Protein AF-A0A2S5CIJ6-F1 (afdb_monomer_lite)

Sequence (78 aa):
MHARELAKLYPVEAIWVLGISAKEVENISKLTIEEINELSKCGRTLMRIKIPEKPNRVVGIQGLTILMNAEAGNEQAA

Secondary structure (DSSP, 8-state):
-HHHHHHHH-HHHHHHHH---HHHHHHHHH--HHHHHHHHTT-S-S---------------SS---------------

Organism: NCBI:txid1704499

pLDDT: mean 72.65, std 22.59, range [31.67, 96.94]

Radius of gyration: 22.85 Å; chains: 1; bounding box: 67×24×32 Å

InterPro domains:
  IPR036194 Flagellar transcriptional activator FlhD superfamily [G3DSA:1.10.4000.10] (1-55)

Foldseek 3Di:
DVLLVCLQPPVPVSCVPQVDDSVVSVVSVPDDPVNVVVVVVPPDDPHDPPPPPDPPPPVDDDDDPPPPPPDDDDDDDD

Structure (mmCIF, N/CA/C/O backbone):
data_AF-A0A2S5CIJ6-F1
#
_entry.id   AF-A0A2S5CIJ6-F1
#
loop_
_atom_site.group_PDB
_atom_site.id
_atom_site.type_symbol
_atom_site.label_atom_id
_atom_site.label_alt_id
_atom_site.label_comp_id
_atom_site.label_asym_id
_atom_site.label_entity_id
_atom_site.label_seq_id
_atom_site.pdbx_PDB_ins_code
_atom_site.Cartn_x
_atom_site.Cartn_y
_atom_site.Cartn_z
_atom_site.occupancy
_atom_site.B_iso_or_equiv
_atom_site.auth_seq_id
_atom_site.auth_comp_id
_atom_site.auth_asym_id
_atom_site.auth_atom_id
_atom_site.pdbx_PDB_model_num
ATOM 1 N N . MET A 1 1 ? -0.229 4.495 6.725 1.00 82.94 1 MET A N 1
ATOM 2 C CA . MET A 1 1 ? -1.287 5.399 6.220 1.00 82.94 1 MET A CA 1
ATOM 3 C C . MET A 1 1 ? -1.044 5.805 4.768 1.00 82.94 1 MET A C 1
ATOM 5 O O . MET A 1 1 ? -1.797 5.334 3.929 1.00 82.94 1 MET A O 1
ATOM 9 N N . HIS A 1 2 ? 0.034 6.532 4.442 1.00 90.06 2 HIS A N 1
ATOM 10 C CA . HIS A 1 2 ? 0.317 7.018 3.075 1.00 90.06 2 HIS A CA 1
ATOM 11 C C . HIS A 1 2 ? 0.220 5.955 1.958 1.00 90.06 2 HIS A C 1
ATOM 13 O O . HIS A 1 2 ? -0.490 6.156 0.979 1.00 90.06 2 HIS A O 1
ATOM 19 N N . ALA A 1 3 ? 0.851 4.785 2.130 1.00 90.31 3 ALA A N 1
ATOM 20 C CA . ALA A 1 3 ? 0.827 3.718 1.121 1.00 90.31 3 ALA A CA 1
ATOM 21 C C . ALA A 1 3 ? -0.594 3.246 0.748 1.00 90.31 3 ALA A C 1
ATOM 23 O O . ALA A 1 3 ? -0.856 2.929 -0.408 1.00 90.31 3 ALA A O 1
ATOM 24 N N . ARG A 1 4 ? -1.526 3.236 1.711 1.00 93.19 4 ARG A N 1
ATOM 25 C CA . ARG A 1 4 ? -2.930 2.862 1.484 1.00 93.19 4 ARG A CA 1
ATOM 26 C C . ARG A 1 4 ? -3.683 3.922 0.692 1.00 93.19 4 ARG A C 1
ATOM 28 O O . ARG A 1 4 ? -4.463 3.574 -0.187 1.00 93.19 4 ARG A O 1
ATOM 35 N N . GLU A 1 5 ? -3.483 5.195 1.012 1.00 95.19 5 GLU A N 1
ATOM 36 C CA . GLU A 1 5 ? -4.133 6.301 0.298 1.00 95.19 5 GLU A CA 1
ATOM 37 C C . GLU A 1 5 ? -3.657 6.369 -1.148 1.00 95.19 5 GLU A C 1
ATOM 39 O O . GLU A 1 5 ? -4.480 6.435 -2.060 1.00 95.19 5 GLU A O 1
ATOM 44 N N . LEU A 1 6 ? -2.345 6.242 -1.356 1.00 94.06 6 LEU A N 1
ATOM 45 C CA . LEU A 1 6 ? -1.754 6.203 -2.687 1.00 94.06 6 LEU A CA 1
ATOM 46 C C . LEU A 1 6 ? -2.277 5.002 -3.490 1.00 94.06 6 LEU A C 1
ATOM 48 O O . LEU A 1 6 ? -2.715 5.172 -4.622 1.00 94.06 6 LEU A O 1
ATOM 52 N N . ALA A 1 7 ? -2.336 3.811 -2.884 1.00 94.19 7 ALA A N 1
ATOM 53 C CA . ALA A 1 7 ? -2.891 2.616 -3.523 1.00 94.19 7 ALA A CA 1
ATOM 54 C C . ALA A 1 7 ? -4.378 2.754 -3.903 1.00 94.19 7 ALA A C 1
ATOM 56 O O . ALA A 1 7 ? -4.802 2.182 -4.904 1.00 94.19 7 ALA A O 1
ATOM 57 N N . LYS A 1 8 ? -5.175 3.500 -3.122 1.00 94.00 8 LYS A N 1
ATOM 58 C CA . LYS A 1 8 ? -6.605 3.728 -3.396 1.00 94.00 8 LYS A CA 1
ATOM 59 C C . LYS A 1 8 ? -6.853 4.758 -4.492 1.00 94.00 8 LYS A C 1
ATOM 61 O O . LYS A 1 8 ? -7.728 4.549 -5.324 1.00 94.00 8 LYS A O 1
ATOM 66 N N . LEU A 1 9 ? -6.149 5.886 -4.439 1.00 96.88 9 LEU A N 1
ATOM 67 C CA . LEU A 1 9 ? -6.411 7.031 -5.314 1.00 96.88 9 LEU A CA 1
ATOM 68 C C . LEU A 1 9 ? -5.636 6.930 -6.632 1.00 96.88 9 LEU A C 1
ATOM 70 O O . LEU A 1 9 ? -6.162 7.291 -7.681 1.00 96.88 9 LEU A O 1
ATOM 74 N N . TYR A 1 10 ? -4.411 6.402 -6.581 1.00 96.94 10 TYR A N 1
ATOM 75 C CA . TYR A 1 10 ? -3.466 6.394 -7.696 1.00 96.94 10 TYR A CA 1
ATOM 76 C C . TYR A 1 10 ? -2.736 5.039 -7.788 1.00 96.94 10 TYR A C 1
ATOM 78 O O . TYR A 1 10 ? -1.529 4.955 -7.555 1.00 96.94 10 TYR A O 1
ATOM 86 N N . PRO A 1 11 ? -3.431 3.939 -8.139 1.00 92.94 11 PRO A N 1
ATOM 87 C CA . PRO A 1 11 ? -2.868 2.587 -8.081 1.00 92.94 11 PRO A CA 1
ATOM 88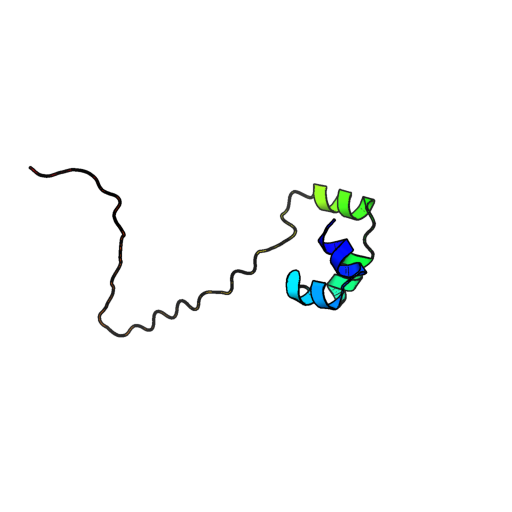 C C . PRO A 1 11 ? -1.660 2.384 -9.004 1.00 92.94 11 PRO A C 1
ATOM 90 O O . PRO A 1 11 ? -0.731 1.666 -8.646 1.00 92.94 11 PRO A O 1
ATOM 93 N N . VAL A 1 12 ? -1.640 3.034 -10.173 1.00 93.94 12 VAL A N 1
ATOM 94 C CA . VAL A 1 12 ? -0.488 2.979 -11.088 1.00 93.94 12 VAL A CA 1
ATOM 95 C C . VAL A 1 12 ? 0.713 3.689 -10.472 1.00 93.94 12 VAL A C 1
ATOM 97 O O . VAL A 1 12 ? 1.801 3.127 -10.438 1.00 93.94 12 VAL A O 1
ATOM 100 N N . GLU A 1 13 ? 0.522 4.894 -9.937 1.00 93.25 13 GLU A N 1
ATOM 101 C CA . GLU A 1 13 ? 1.589 5.649 -9.275 1.00 93.25 13 GLU A CA 1
ATOM 102 C C . GLU A 1 13 ? 2.124 4.909 -8.045 1.00 93.25 13 GLU A C 1
ATOM 104 O O . GLU A 1 13 ? 3.333 4.858 -7.834 1.00 93.25 13 GLU A O 1
ATOM 109 N N . ALA A 1 14 ? 1.250 4.242 -7.288 1.00 92.25 14 ALA A N 1
ATOM 110 C CA . ALA A 1 14 ? 1.640 3.421 -6.149 1.00 92.25 14 ALA A CA 1
ATOM 111 C C . ALA A 1 14 ? 2.624 2.301 -6.532 1.00 92.25 14 ALA A C 1
ATOM 113 O O . ALA A 1 14 ? 3.564 2.048 -5.779 1.00 92.25 14 ALA A O 1
ATOM 114 N N . ILE A 1 15 ? 2.462 1.668 -7.702 1.00 90.88 15 ILE A N 1
ATOM 115 C CA . ILE A 1 15 ? 3.410 0.658 -8.212 1.00 90.88 15 ILE A CA 1
ATOM 116 C C . ILE A 1 15 ? 4.798 1.278 -8.391 1.00 90.88 15 ILE A C 1
ATOM 118 O O . ILE A 1 15 ? 5.791 0.721 -7.920 1.00 90.88 15 ILE A O 1
ATOM 122 N N . TRP A 1 16 ? 4.867 2.443 -9.038 1.00 89.38 16 TRP A N 1
ATOM 123 C CA . TRP A 1 16 ? 6.127 3.123 -9.339 1.00 89.38 16 TRP A CA 1
ATOM 124 C C . TRP A 1 16 ? 6.812 3.674 -8.089 1.00 89.38 16 TRP A C 1
ATOM 126 O O . TRP A 1 16 ? 8.000 3.435 -7.882 1.00 89.38 16 TRP A O 1
ATOM 136 N N . VAL A 1 17 ? 6.065 4.388 -7.247 1.00 88.56 17 VAL A N 1
ATOM 137 C CA . VAL A 1 17 ? 6.597 5.101 -6.078 1.00 88.56 17 VAL A CA 1
ATOM 138 C C . VAL A 1 17 ? 6.954 4.138 -4.950 1.00 88.56 17 VAL A C 1
ATOM 140 O O . VAL A 1 17 ? 7.996 4.290 -4.316 1.00 88.56 17 VAL A O 1
ATOM 143 N N . LEU A 1 18 ? 6.109 3.137 -4.686 1.00 88.12 18 LEU A N 1
ATOM 144 C CA . LEU A 1 18 ? 6.328 2.198 -3.581 1.00 88.12 18 LEU A CA 1
ATOM 145 C C . LEU A 1 18 ? 7.127 0.960 -4.013 1.00 88.12 18 LEU A C 1
ATOM 147 O O . LEU A 1 18 ? 7.592 0.210 -3.155 1.00 88.12 18 LEU A O 1
ATOM 151 N N . GLY A 1 19 ? 7.303 0.737 -5.320 1.00 88.50 19 GLY A N 1
ATOM 152 C CA . GLY A 1 19 ? 8.062 -0.394 -5.859 1.00 88.50 19 GLY A CA 1
ATOM 153 C C . GLY A 1 19 ? 7.418 -1.757 -5.580 1.00 88.50 19 GLY A C 1
ATOM 154 O O . GLY A 1 19 ? 8.139 -2.745 -5.396 1.00 88.50 19 GLY A O 1
ATOM 155 N N . ILE A 1 20 ? 6.083 -1.791 -5.522 1.00 89.62 20 ILE A N 1
ATOM 156 C CA . ILE A 1 20 ? 5.252 -2.963 -5.209 1.00 89.62 20 ILE A CA 1
ATOM 157 C C . ILE A 1 20 ? 4.456 -3.423 -6.435 1.00 89.62 20 ILE A C 1
ATOM 159 O O . ILE A 1 20 ? 4.170 -2.648 -7.342 1.00 89.62 20 ILE A O 1
ATOM 163 N N . SER A 1 21 ? 4.083 -4.697 -6.468 1.00 94.50 21 SER A N 1
ATOM 164 C CA . SER A 1 21 ? 3.279 -5.289 -7.540 1.00 94.50 21 SER A CA 1
ATOM 165 C C . SER A 1 21 ? 1.815 -4.841 -7.500 1.00 94.50 21 SER A C 1
ATOM 167 O O . SER A 1 21 ? 1.290 -4.442 -6.462 1.00 94.50 21 SER A O 1
ATOM 169 N N . ALA A 1 22 ? 1.105 -5.007 -8.620 1.00 93.25 22 ALA A N 1
ATOM 170 C CA . ALA A 1 22 ? -0.331 -4.726 -8.698 1.00 93.25 22 ALA A CA 1
ATOM 171 C C . ALA A 1 22 ? -1.156 -5.519 -7.663 1.00 93.25 22 ALA A C 1
ATOM 173 O O . ALA A 1 22 ? -2.095 -4.986 -7.076 1.00 93.25 22 ALA A O 1
ATOM 174 N N . LYS A 1 23 ? -0.767 -6.771 -7.380 1.00 96.12 23 LYS A N 1
ATOM 175 C CA . LYS A 1 23 ? -1.409 -7.599 -6.346 1.00 96.12 23 LYS A CA 1
ATOM 176 C C . LYS A 1 23 ? -1.209 -7.014 -4.945 1.00 96.12 23 LYS A C 1
ATOM 178 O O . LYS A 1 23 ? -2.121 -7.027 -4.125 1.00 96.12 23 LYS A O 1
ATOM 183 N N . GLU A 1 24 ? -0.019 -6.494 -4.658 1.00 93.81 24 GLU A N 1
ATOM 184 C CA . GLU A 1 24 ? 0.271 -5.840 -3.379 1.00 93.81 24 GLU A CA 1
ATOM 185 C C . GLU A 1 24 ? -0.474 -4.508 -3.241 1.00 93.81 24 GLU A C 1
ATOM 187 O O . GLU A 1 24 ? -0.994 -4.230 -2.163 1.00 93.81 24 GLU A O 1
ATOM 192 N N . VAL A 1 25 ? -0.603 -3.729 -4.321 1.00 95.56 25 VAL A N 1
ATOM 193 C CA . VAL A 1 25 ? -1.442 -2.517 -4.351 1.00 95.56 25 VAL A CA 1
ATOM 194 C C . VAL A 1 25 ? -2.886 -2.852 -3.995 1.00 95.56 25 VAL A C 1
ATOM 196 O O . VAL A 1 25 ? -3.468 -2.203 -3.126 1.00 95.56 25 VAL A O 1
ATOM 199 N N . GLU A 1 26 ? -3.453 -3.890 -4.613 1.00 95.69 26 GLU A N 1
ATOM 200 C CA . GLU A 1 26 ? -4.818 -4.325 -4.324 1.00 95.69 26 GLU A CA 1
ATOM 201 C C . GLU A 1 26 ? -4.988 -4.674 -2.839 1.00 95.69 26 GLU A C 1
ATOM 203 O O . GLU A 1 26 ? -5.915 -4.182 -2.192 1.00 95.69 26 GLU A O 1
ATOM 208 N N . ASN A 1 27 ? -4.062 -5.450 -2.274 1.00 94.75 27 ASN A N 1
ATOM 209 C CA . ASN A 1 27 ? -4.097 -5.828 -0.862 1.00 94.75 27 ASN A CA 1
ATOM 210 C C . ASN A 1 27 ? -3.992 -4.604 0.062 1.00 94.75 27 ASN A C 1
ATOM 212 O O . ASN A 1 27 ? -4.808 -4.439 0.966 1.00 94.75 27 ASN A O 1
ATOM 216 N N . ILE A 1 28 ? -3.028 -3.712 -0.188 1.00 93.75 28 ILE A N 1
ATOM 217 C CA . ILE A 1 28 ? -2.781 -2.520 0.637 1.00 93.75 28 ILE A CA 1
ATOM 218 C C . ILE A 1 28 ? -3.956 -1.537 0.567 1.00 93.75 28 ILE A C 1
ATOM 220 O O . ILE A 1 28 ? -4.298 -0.911 1.573 1.00 93.75 28 ILE A O 1
ATOM 224 N N . SER A 1 29 ? -4.611 -1.424 -0.591 1.00 95.31 29 SER A N 1
ATOM 225 C CA . SER A 1 29 ? -5.779 -0.556 -0.767 1.00 95.31 29 SER A CA 1
ATOM 226 C C . SER A 1 29 ? -6.969 -0.983 0.103 1.00 95.31 29 SER A C 1
ATOM 228 O O . SER A 1 29 ? -7.755 -0.136 0.529 1.00 95.31 29 SER A O 1
ATOM 230 N N . LYS A 1 30 ? -7.091 -2.279 0.415 1.00 95.94 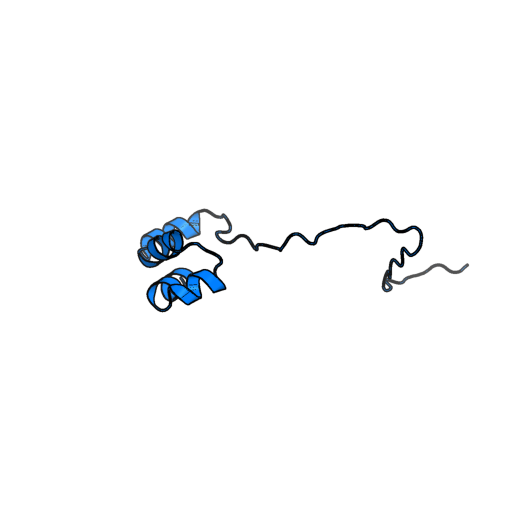30 LYS A N 1
ATOM 231 C CA . LYS A 1 30 ? -8.219 -2.845 1.169 1.00 95.94 30 LYS A CA 1
ATOM 232 C C . LYS A 1 30 ? -8.010 -2.848 2.681 1.00 95.94 30 LYS A C 1
ATOM 234 O O . LYS A 1 30 ? -8.994 -3.004 3.396 1.00 95.94 30 LYS A O 1
ATOM 239 N N . LEU A 1 31 ? -6.785 -2.611 3.158 1.00 94.06 31 LEU A N 1
ATOM 240 C CA . LEU A 1 31 ? -6.479 -2.635 4.588 1.00 94.06 31 LEU A CA 1
ATOM 241 C C . LEU A 1 31 ? -7.375 -1.676 5.382 1.00 94.06 31 LEU A C 1
ATOM 243 O O . LEU A 1 31 ? -7.615 -0.528 4.972 1.00 94.06 31 LEU A O 1
ATOM 247 N N . THR A 1 32 ? -7.853 -2.126 6.536 1.00 94.62 32 THR A N 1
ATOM 248 C CA . THR A 1 32 ? -8.545 -1.271 7.503 1.00 94.62 32 THR A CA 1
ATOM 249 C C . THR A 1 32 ? -7.546 -0.511 8.376 1.00 94.62 32 THR A C 1
ATOM 251 O O . THR A 1 32 ? -6.333 -0.735 8.329 1.00 94.62 32 THR A O 1
ATOM 254 N N . ILE A 1 33 ? -8.041 0.457 9.150 1.00 90.88 33 ILE A N 1
ATOM 255 C CA . ILE A 1 33 ? -7.188 1.223 10.069 1.00 90.88 33 ILE A CA 1
ATOM 256 C C . ILE A 1 33 ? -6.697 0.312 11.200 1.00 90.88 33 ILE A C 1
ATOM 258 O O . ILE A 1 33 ? -5.541 0.398 11.604 1.00 90.88 33 ILE A O 1
ATOM 262 N N . GLU A 1 34 ? -7.552 -0.594 11.664 1.00 92.75 34 GLU A N 1
ATOM 263 C CA . GLU A 1 34 ? -7.259 -1.577 12.703 1.00 92.75 34 GLU A CA 1
ATOM 264 C C . GLU A 1 34 ? -6.144 -2.521 12.249 1.00 92.75 34 GLU A C 1
ATOM 266 O O . GLU A 1 34 ? -5.163 -2.694 12.965 1.00 92.75 34 GLU A O 1
ATOM 271 N N . GLU A 1 35 ? -6.222 -3.045 11.023 1.00 91.75 35 GLU A N 1
ATOM 272 C CA . GLU A 1 35 ? -5.177 -3.902 10.452 1.00 91.75 35 GLU A CA 1
ATOM 273 C C . GLU A 1 35 ? -3.845 -3.158 10.301 1.00 91.75 35 GLU A C 1
ATOM 275 O O . GLU A 1 35 ? -2.787 -3.699 10.619 1.00 91.75 35 GLU A O 1
ATOM 280 N N . ILE A 1 36 ? -3.876 -1.890 9.871 1.00 90.44 36 ILE A N 1
ATOM 281 C CA . ILE A 1 36 ? -2.671 -1.049 9.804 1.00 90.44 36 ILE A CA 1
ATOM 282 C C . ILE A 1 36 ? -2.070 -0.838 11.198 1.00 90.44 36 ILE A C 1
ATOM 284 O O . ILE A 1 36 ? -0.847 -0.857 11.344 1.00 90.44 36 ILE A O 1
ATOM 288 N N . ASN A 1 37 ? -2.907 -0.640 12.216 1.00 89.81 37 ASN A N 1
ATOM 289 C CA . ASN A 1 37 ? -2.462 -0.459 13.593 1.00 89.81 37 ASN A CA 1
ATOM 290 C C . ASN A 1 37 ? -1.889 -1.746 14.192 1.00 89.81 37 ASN A C 1
ATOM 292 O O . ASN A 1 37 ? -0.923 -1.681 14.942 1.00 89.81 37 ASN A O 1
ATOM 296 N N . GLU A 1 38 ? -2.429 -2.915 13.856 1.00 89.56 38 GLU A N 1
ATOM 297 C CA . GLU A 1 38 ? -1.825 -4.189 14.257 1.00 89.56 38 GLU A CA 1
ATOM 298 C C . GLU A 1 38 ? -0.481 -4.415 13.555 1.00 89.56 38 GLU A C 1
ATOM 300 O O . GLU A 1 38 ? 0.513 -4.764 14.194 1.00 89.56 38 GLU A O 1
ATOM 305 N N . LEU A 1 39 ? -0.401 -4.119 12.254 1.00 86.00 39 LEU A N 1
ATOM 306 C CA . LEU A 1 39 ? 0.849 -4.209 11.501 1.00 86.00 39 LEU A CA 1
ATOM 307 C C . LEU A 1 39 ? 1.909 -3.224 12.008 1.00 86.00 39 LEU A C 1
ATOM 309 O O . LEU A 1 39 ? 3.090 -3.555 11.992 1.00 86.00 39 LEU A O 1
ATOM 313 N N . SER A 1 40 ? 1.541 -2.037 12.493 1.00 84.81 40 SER A N 1
ATOM 314 C CA . SER A 1 40 ? 2.519 -1.070 13.015 1.00 84.81 40 SER A CA 1
ATOM 315 C C . SER A 1 40 ? 3.171 -1.527 14.326 1.00 84.81 40 SER A C 1
ATOM 317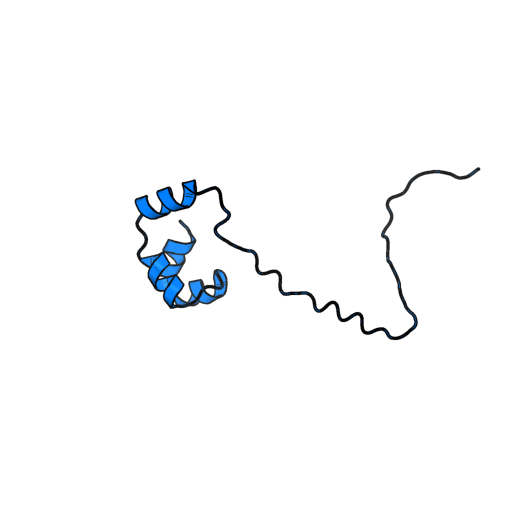 O O . SER A 1 40 ? 4.327 -1.193 14.587 1.00 84.81 40 SER A O 1
ATOM 319 N N . LYS A 1 41 ? 2.483 -2.362 15.115 1.00 87.44 41 LYS A N 1
ATOM 320 C CA . LYS A 1 41 ? 2.997 -2.916 16.379 1.00 87.44 41 LYS A CA 1
ATOM 321 C C . LYS A 1 41 ? 4.074 -3.982 16.189 1.00 87.44 41 LYS A C 1
ATOM 323 O O . LYS A 1 41 ? 4.768 -4.307 17.147 1.00 87.44 41 LYS A O 1
ATOM 328 N N . CYS A 1 42 ? 4.255 -4.523 14.980 1.00 81.31 42 CYS A N 1
ATOM 329 C CA . CYS A 1 42 ? 5.190 -5.630 14.749 1.00 81.31 42 CYS A CA 1
ATOM 330 C C . CYS A 1 42 ? 6.675 -5.262 14.955 1.00 81.31 42 CYS A C 1
ATOM 332 O O . CYS A 1 42 ? 7.529 -6.148 14.914 1.00 81.31 42 CYS A O 1
ATOM 334 N N . GLY A 1 43 ? 6.999 -3.977 15.163 1.00 74.38 43 GLY A N 1
ATOM 335 C CA . GLY A 1 43 ? 8.351 -3.498 15.481 1.00 74.38 43 GLY A CA 1
ATOM 336 C C . GLY A 1 43 ? 9.376 -3.702 14.360 1.00 74.38 43 GLY A C 1
ATOM 337 O O . GLY A 1 43 ? 10.564 -3.460 14.553 1.00 74.38 43 GLY A O 1
ATOM 338 N N . ARG A 1 44 ? 8.932 -4.164 13.186 1.00 75.00 44 ARG A N 1
ATOM 339 C CA . ARG A 1 44 ? 9.763 -4.400 12.008 1.00 75.00 44 ARG A CA 1
ATOM 340 C C . ARG A 1 44 ? 9.499 -3.321 10.973 1.00 75.00 44 ARG A C 1
ATOM 342 O O . ARG A 1 44 ? 8.359 -2.933 10.731 1.00 75.00 44 ARG A O 1
ATOM 349 N N . THR A 1 45 ? 10.560 -2.877 10.312 1.00 71.62 45 THR A N 1
ATOM 350 C CA . THR A 1 45 ? 10.444 -1.950 9.188 1.00 71.62 45 THR A CA 1
ATOM 351 C C . THR A 1 45 ? 9.684 -2.617 8.038 1.00 71.62 45 THR A C 1
ATOM 353 O O . THR A 1 45 ? 10.124 -3.638 7.510 1.00 71.62 45 THR A O 1
ATOM 356 N N . LEU A 1 46 ? 8.549 -2.030 7.641 1.00 69.12 46 LEU A N 1
ATOM 357 C CA . LEU A 1 46 ? 7.675 -2.540 6.570 1.00 69.12 46 LEU A CA 1
ATOM 358 C C . LEU A 1 46 ? 8.187 -2.225 5.155 1.00 69.12 46 LEU A C 1
ATOM 360 O O . LEU A 1 46 ? 7.720 -2.814 4.186 1.00 69.12 46 LEU A O 1
ATOM 364 N N . MET A 1 47 ? 9.151 -1.312 5.028 1.00 68.38 47 MET A N 1
ATOM 365 C CA . MET A 1 47 ? 9.752 -0.929 3.754 1.00 68.38 47 MET A CA 1
ATOM 366 C C . MET A 1 47 ? 11.242 -1.257 3.764 1.00 68.38 47 MET A C 1
ATOM 368 O O . MET A 1 47 ? 11.990 -0.800 4.627 1.00 68.38 47 MET A O 1
ATOM 372 N N . ARG A 1 48 ? 11.685 -2.045 2.785 1.00 65.69 48 ARG A N 1
ATOM 373 C CA . ARG A 1 48 ? 13.110 -2.204 2.498 1.00 65.69 48 ARG A CA 1
ATOM 374 C C . ARG A 1 48 ? 13.475 -1.205 1.418 1.00 65.69 48 ARG A C 1
ATOM 376 O O . ARG A 1 48 ? 12.914 -1.253 0.326 1.00 65.69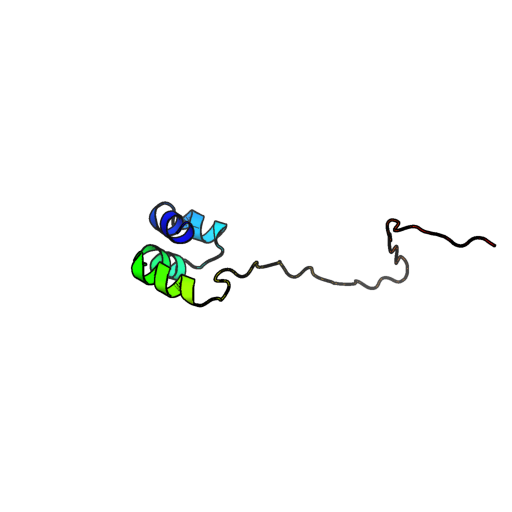 48 ARG A O 1
ATOM 383 N N . ILE A 1 49 ? 14.424 -0.323 1.716 1.00 63.03 49 ILE A N 1
ATOM 384 C CA . ILE A 1 49 ? 15.047 0.512 0.693 1.00 63.03 49 ILE A CA 1
ATOM 385 C C . ILE A 1 49 ? 15.761 -0.447 -0.258 1.00 63.03 49 ILE A C 1
ATOM 387 O O . ILE A 1 49 ? 16.750 -1.079 0.117 1.00 63.03 49 ILE A O 1
ATOM 391 N N . LYS A 1 50 ? 15.237 -0.596 -1.477 1.00 60.50 50 LYS A N 1
ATOM 392 C CA . LYS A 1 50 ? 15.970 -1.256 -2.556 1.00 60.50 50 LYS A CA 1
ATOM 393 C C . LYS A 1 50 ? 17.084 -0.306 -2.973 1.00 60.50 50 LYS A C 1
ATOM 395 O O . LYS A 1 50 ? 16.884 0.555 -3.821 1.00 60.50 50 LYS A O 1
ATOM 400 N N . ILE A 1 51 ? 18.243 -0.434 -2.335 1.00 63.47 51 ILE A N 1
ATOM 401 C CA . ILE A 1 51 ? 19.470 0.157 -2.859 1.00 63.47 51 ILE A CA 1
ATOM 402 C C . ILE A 1 51 ? 19.802 -0.686 -4.093 1.00 63.47 51 ILE A C 1
ATOM 404 O O . ILE A 1 51 ? 20.039 -1.884 -3.922 1.00 63.47 51 ILE A O 1
ATOM 408 N N . PRO A 1 52 ? 19.747 -0.138 -5.323 1.00 64.56 52 PRO A N 1
ATOM 409 C CA . PRO A 1 52 ? 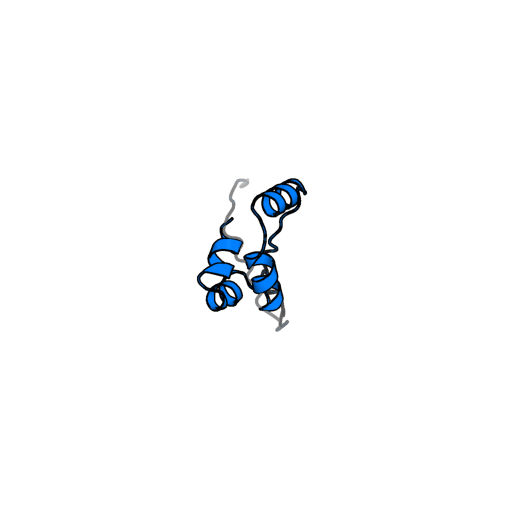20.208 -0.881 -6.485 1.00 64.56 52 PRO A CA 1
ATOM 410 C C . PRO A 1 52 ? 21.635 -1.326 -6.189 1.00 64.56 52 PRO A C 1
ATOM 412 O O . PRO A 1 52 ? 22.459 -0.506 -5.772 1.00 64.56 52 PRO A O 1
ATOM 415 N N . GLU A 1 53 ? 21.901 -2.626 -6.321 1.00 60.47 53 GLU A N 1
ATOM 416 C CA . GLU A 1 53 ? 23.249 -3.151 -6.152 1.00 60.47 53 GLU A CA 1
ATOM 417 C C . GLU A 1 53 ? 24.155 -2.330 -7.062 1.00 60.47 53 GLU A C 1
ATOM 419 O O . GLU A 1 53 ? 24.017 -2.363 -8.287 1.00 60.47 53 GLU A O 1
ATOM 424 N N . LYS A 1 54 ? 25.045 -1.522 -6.471 1.00 59.41 54 LYS A N 1
ATOM 425 C CA . LYS A 1 54 ? 26.115 -0.916 -7.252 1.00 59.41 54 LYS A CA 1
ATOM 426 C C . LYS A 1 54 ? 26.848 -2.103 -7.863 1.00 59.41 54 LYS A C 1
ATOM 428 O O . LYS A 1 54 ? 27.312 -2.948 -7.091 1.00 59.41 54 LYS A O 1
ATOM 433 N N . PRO A 1 55 ? 26.963 -2.213 -9.195 1.00 53.59 55 PRO A N 1
ATOM 434 C CA . PRO A 1 55 ? 27.868 -3.183 -9.759 1.00 53.59 55 PRO A CA 1
ATOM 435 C C . PRO A 1 55 ? 29.261 -2.728 -9.333 1.00 53.59 55 PRO A C 1
ATOM 437 O O . PRO A 1 55 ? 29.895 -1.926 -10.010 1.00 53.59 55 PRO A O 1
ATOM 440 N N . ASN A 1 56 ? 29.762 -3.244 -8.212 1.00 50.56 56 ASN A N 1
ATOM 441 C CA . ASN A 1 56 ? 31.187 -3.276 -7.927 1.00 50.56 56 ASN A CA 1
ATOM 442 C C . ASN A 1 56 ? 31.815 -4.281 -8.903 1.00 50.56 56 ASN A C 1
ATOM 444 O O . ASN A 1 56 ? 32.421 -5.275 -8.515 1.00 50.56 56 ASN A O 1
ATOM 448 N N . ARG A 1 57 ? 31.680 -4.022 -10.208 1.00 47.38 57 ARG A N 1
ATOM 449 C CA . ARG A 1 57 ? 32.686 -4.441 -11.162 1.00 47.38 57 ARG A CA 1
ATOM 450 C C . ARG A 1 57 ? 33.847 -3.496 -10.925 1.00 47.38 57 ARG A C 1
ATOM 452 O O . ARG A 1 57 ? 33.981 -2.469 -11.579 1.00 47.38 57 ARG A O 1
ATOM 459 N N . VAL A 1 58 ? 34.694 -3.875 -9.975 1.00 50.47 58 VAL A N 1
ATOM 460 C CA . VAL A 1 58 ? 36.117 -3.594 -10.109 1.00 50.47 58 VAL A CA 1
ATOM 461 C C . VAL A 1 58 ? 36.516 -4.288 -11.410 1.00 50.47 58 VAL A C 1
ATOM 463 O O . VAL A 1 58 ? 36.842 -5.472 -11.430 1.00 50.47 58 VAL A O 1
ATOM 466 N N . VAL A 1 59 ? 36.372 -3.586 -12.535 1.00 41.47 59 VAL A N 1
ATOM 467 C CA . VAL A 1 59 ? 37.072 -3.963 -13.754 1.00 41.47 59 VAL A CA 1
ATOM 468 C C . VAL A 1 59 ? 38.517 -3.641 -13.425 1.00 41.47 59 VAL A C 1
ATOM 470 O O . VAL A 1 59 ? 38.935 -2.489 -13.481 1.00 41.47 59 VAL A O 1
ATOM 473 N N . GLY A 1 60 ? 39.240 -4.651 -12.947 1.00 47.03 60 GLY A N 1
ATOM 474 C CA . GLY A 1 60 ? 40.675 -4.570 -12.772 1.00 47.03 60 GLY A CA 1
ATOM 475 C C . GLY A 1 60 ? 41.304 -4.328 -14.135 1.00 47.03 60 GLY A C 1
ATOM 476 O O . GLY A 1 60 ? 41.567 -5.269 -14.874 1.00 47.03 60 GLY A O 1
ATOM 477 N N . ILE A 1 61 ? 41.529 -3.064 -14.467 1.00 45.47 61 ILE A N 1
ATOM 478 C CA . ILE A 1 61 ? 42.598 -2.666 -15.369 1.00 45.47 61 ILE A CA 1
ATOM 479 C C . ILE A 1 61 ? 43.673 -2.117 -14.442 1.00 45.47 61 ILE A C 1
ATOM 481 O O . ILE A 1 61 ? 43.423 -1.218 -13.639 1.00 45.47 61 ILE A O 1
ATOM 485 N N . GLN A 1 62 ? 44.835 -2.762 -14.479 1.00 46.62 62 GLN A N 1
ATOM 486 C CA . GLN A 1 62 ? 46.016 -2.388 -13.714 1.00 46.62 62 GLN A CA 1
ATOM 487 C C . GLN A 1 62 ? 46.258 -0.875 -13.820 1.00 46.62 62 GLN A C 1
ATOM 489 O O . GLN A 1 62 ? 46.480 -0.359 -14.911 1.00 46.62 62 GLN A O 1
ATOM 494 N N . GLY A 1 63 ? 46.241 -0.191 -12.674 1.00 47.53 63 GLY A N 1
ATOM 495 C CA . GLY A 1 63 ? 46.748 1.173 -12.541 1.00 47.53 63 GLY A CA 1
ATOM 496 C C . GLY A 1 63 ? 45.715 2.291 -12.675 1.00 47.53 63 GLY A C 1
ATOM 497 O O . GLY A 1 63 ? 45.729 3.000 -13.668 1.00 47.53 63 GLY A O 1
ATOM 498 N N . LEU A 1 64 ? 44.886 2.503 -11.645 1.00 42.28 64 LEU A N 1
ATOM 499 C CA . LEU A 1 64 ? 44.700 3.817 -10.997 1.00 42.28 64 LEU A CA 1
ATOM 500 C C . LEU A 1 64 ? 43.755 3.670 -9.787 1.00 42.28 64 LEU A C 1
ATOM 502 O O . LEU A 1 64 ? 42.562 3.959 -9.845 1.00 42.28 64 LEU A O 1
ATOM 506 N N . THR A 1 65 ? 44.287 3.209 -8.657 1.00 42.12 65 THR A N 1
ATOM 507 C CA . THR A 1 65 ? 43.607 3.363 -7.365 1.00 42.12 65 THR A CA 1
ATOM 508 C C . THR A 1 65 ? 43.865 4.786 -6.879 1.00 42.12 65 THR A C 1
ATOM 510 O O . THR A 1 65 ? 44.850 5.024 -6.187 1.00 42.12 65 THR A O 1
ATOM 513 N N . ILE A 1 66 ? 43.012 5.747 -7.242 1.00 43.38 66 ILE A N 1
ATOM 514 C CA . ILE A 1 66 ? 42.972 7.029 -6.527 1.00 43.38 66 ILE A CA 1
ATOM 515 C C . ILE A 1 66 ? 41.879 6.921 -5.469 1.00 43.38 66 ILE A C 1
ATOM 517 O O . ILE A 1 66 ? 40.713 7.242 -5.691 1.00 43.38 66 ILE A O 1
ATOM 521 N N . LEU A 1 67 ? 42.286 6.432 -4.298 1.00 45.09 67 LEU A N 1
ATOM 522 C CA . LEU A 1 67 ? 41.592 6.686 -3.044 1.00 45.09 67 LEU A CA 1
ATOM 523 C C . LEU A 1 67 ? 41.740 8.184 -2.751 1.00 45.09 67 LEU A C 1
ATOM 525 O O . LEU A 1 67 ? 42.719 8.600 -2.135 1.00 45.09 67 LEU A O 1
ATOM 529 N N . MET A 1 68 ? 40.794 9.009 -3.207 1.00 35.75 68 MET A N 1
ATOM 530 C CA . MET A 1 68 ? 40.645 10.362 -2.667 1.00 35.75 68 MET A CA 1
ATOM 531 C C . MET A 1 68 ? 40.042 10.236 -1.266 1.00 35.75 68 MET A C 1
ATOM 533 O O . MET A 1 68 ? 38.843 10.412 -1.060 1.00 35.75 68 MET A O 1
ATOM 537 N N . ASN A 1 69 ? 40.894 9.886 -0.301 1.00 41.78 69 ASN A N 1
ATOM 538 C CA . ASN A 1 69 ? 40.669 10.217 1.096 1.00 41.78 69 ASN A CA 1
ATOM 539 C C . ASN A 1 69 ? 40.736 11.744 1.186 1.00 41.78 69 ASN A C 1
ATOM 541 O O . ASN A 1 69 ? 41.815 12.322 1.304 1.00 41.78 69 ASN A O 1
ATOM 545 N N . ALA A 1 70 ? 39.580 12.392 1.064 1.00 39.16 70 ALA A N 1
ATOM 546 C CA . ALA A 1 70 ? 39.411 13.777 1.462 1.00 39.16 70 ALA A CA 1
ATOM 547 C C . ALA A 1 70 ? 39.550 13.843 2.992 1.00 39.16 70 ALA A C 1
ATOM 549 O O . ALA A 1 70 ? 38.610 13.568 3.731 1.00 39.16 70 ALA A O 1
ATOM 550 N N . GLU A 1 71 ? 40.788 14.078 3.420 1.00 43.09 71 GLU A N 1
ATOM 551 C CA . GLU A 1 71 ? 41.174 14.940 4.538 1.00 43.09 71 GLU A CA 1
ATOM 552 C C . GLU A 1 71 ? 40.291 14.867 5.797 1.00 43.09 71 GLU A C 1
ATOM 554 O O . GLU A 1 71 ? 39.388 15.671 6.007 1.00 43.09 71 GLU A O 1
ATOM 559 N N . ALA A 1 72 ? 40.650 13.963 6.710 1.00 41.47 72 ALA A N 1
ATOM 560 C CA . ALA A 1 72 ? 40.496 14.209 8.140 1.00 41.47 72 ALA A CA 1
ATOM 561 C C . ALA A 1 72 ? 41.906 14.392 8.715 1.00 41.47 72 ALA A C 1
ATOM 563 O O . ALA A 1 72 ? 42.665 13.432 8.839 1.00 41.47 72 ALA A O 1
ATOM 564 N N . GLY A 1 73 ? 42.284 15.649 8.954 1.00 34.25 73 GLY A N 1
ATOM 565 C CA . GLY A 1 73 ? 43.570 16.016 9.537 1.00 34.25 73 GLY A CA 1
ATOM 566 C C . GLY A 1 73 ? 43.754 15.482 10.958 1.00 34.25 73 GLY A C 1
ATOM 567 O O . GLY A 1 73 ? 42.776 15.206 11.650 1.00 34.25 73 GLY A O 1
ATOM 568 N N . ASN A 1 74 ? 45.011 15.347 11.387 1.00 33.56 74 ASN A N 1
ATOM 569 C CA . ASN A 1 74 ? 45.615 16.146 12.462 1.00 33.56 74 ASN A CA 1
ATOM 570 C C . ASN A 1 74 ? 46.947 15.508 12.931 1.00 33.56 74 ASN A C 1
ATOM 572 O O . 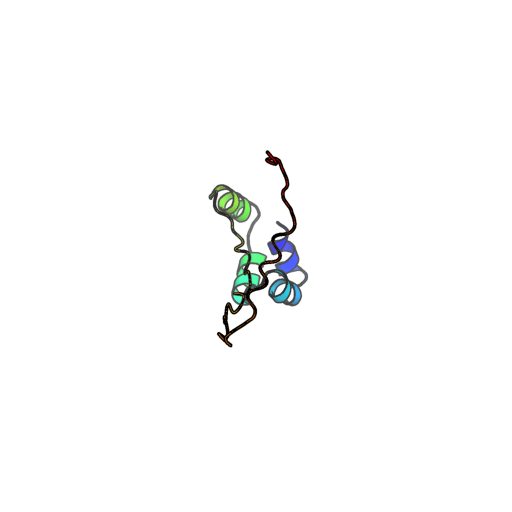ASN A 1 74 ? 46.996 14.315 13.203 1.00 33.56 74 ASN A O 1
ATOM 576 N N . GLU A 1 75 ? 47.984 16.347 13.026 1.00 38.81 75 GLU A N 1
ATOM 577 C CA . GLU A 1 75 ? 49.194 16.245 13.869 1.00 38.81 75 GLU A CA 1
ATOM 578 C C . GLU A 1 75 ? 50.088 14.983 13.840 1.00 38.81 75 GLU A C 1
ATOM 580 O O . GLU A 1 75 ? 49.803 13.982 14.486 1.00 38.81 75 GLU A O 1
ATOM 585 N N . GLN A 1 76 ? 51.279 15.119 13.231 1.00 35.94 76 GLN A N 1
ATOM 586 C CA . GLN A 1 76 ? 52.582 15.007 13.926 1.00 35.94 76 GLN A CA 1
ATOM 587 C C . GLN A 1 76 ? 53.742 15.296 12.953 1.00 35.94 76 GLN A C 1
ATOM 589 O O . GLN A 1 76 ? 54.137 14.450 12.153 1.00 35.94 76 GLN A O 1
ATOM 594 N N . ALA A 1 77 ? 54.289 16.511 13.037 1.00 35.41 77 ALA A N 1
ATOM 595 C CA . ALA A 1 77 ? 55.627 16.842 12.558 1.00 35.41 77 ALA A CA 1
ATOM 596 C C . ALA A 1 77 ? 56.553 16.917 13.781 1.00 35.41 77 ALA A C 1
ATOM 598 O O . ALA A 1 77 ? 56.183 17.513 14.796 1.00 35.41 77 ALA A O 1
ATOM 599 N N . ALA A 1 78 ? 57.698 16.245 13.669 1.00 31.67 78 ALA A N 1
ATOM 600 C CA . ALA A 1 78 ? 58.852 16.372 14.553 1.00 31.67 78 ALA A CA 1
ATOM 601 C C . ALA A 1 78 ? 59.573 17.713 14.351 1.00 31.67 78 ALA A C 1
ATOM 603 O O . ALA A 1 78 ? 59.438 18.287 13.244 1.00 31.67 78 ALA A O 1
#